Protein AF-A0A933C1H0-F1 (afdb_monomer_lite)

Structure (mmCIF, N/CA/C/O backbone):
data_AF-A0A933C1H0-F1
#
_entry.id   AF-A0A933C1H0-F1
#
loop_
_atom_site.group_PDB
_atom_site.id
_atom_site.type_symbol
_atom_site.label_atom_id
_atom_site.label_alt_id
_atom_site.label_comp_id
_atom_site.label_asym_id
_atom_site.label_entity_id
_atom_site.label_seq_id
_atom_site.pdbx_PDB_ins_code
_atom_site.Cartn_x
_atom_site.Cartn_y
_atom_site.Cartn_z
_atom_site.occupancy
_atom_site.B_iso_or_equiv
_atom_site.auth_seq_id
_atom_site.auth_comp_id
_atom_site.auth_asym_id
_atom_site.auth_atom_id
_atom_site.pdbx_PDB_model_num
ATOM 1 N N . MET A 1 1 ? -66.675 -1.182 74.325 1.00 44.44 1 MET A N 1
ATOM 2 C CA . MET A 1 1 ? -66.524 -2.596 74.716 1.00 44.44 1 MET A CA 1
ATOM 3 C C . MET A 1 1 ? -66.009 -3.330 73.486 1.00 44.44 1 MET A C 1
ATOM 5 O O . MET A 1 1 ? -66.774 -3.446 72.543 1.00 44.44 1 MET A O 1
ATOM 9 N N . GLY A 1 2 ? -64.713 -3.685 73.493 1.00 44.25 2 GLY A N 1
ATOM 10 C CA . GLY A 1 2 ? -63.966 -4.403 72.438 1.00 44.25 2 GLY A CA 1
ATOM 11 C C . GLY A 1 2 ? -63.660 -3.586 71.169 1.00 44.25 2 GLY A C 1
ATOM 12 O O . GLY A 1 2 ? -64.505 -2.830 70.722 1.00 44.25 2 GLY A O 1
ATOM 13 N N . ASP A 1 3 ? -62.501 -3.658 70.521 1.00 48.06 3 ASP A N 1
ATOM 14 C CA . ASP A 1 3 ? -61.286 -4.412 70.811 1.00 48.06 3 ASP A CA 1
ATOM 15 C C . ASP A 1 3 ? -60.122 -3.849 69.968 1.00 48.06 3 ASP A C 1
ATOM 17 O O . ASP A 1 3 ? -60.326 -3.160 68.965 1.00 48.06 3 ASP A O 1
ATOM 21 N N . ALA A 1 4 ? -58.906 -4.110 70.428 1.00 52.19 4 ALA A N 1
ATOM 22 C CA . ALA A 1 4 ? -57.643 -3.641 69.886 1.00 52.19 4 ALA A CA 1
ATOM 23 C C . ALA A 1 4 ? -57.103 -4.523 68.739 1.00 52.19 4 ALA A C 1
ATOM 25 O O . ALA A 1 4 ? -57.549 -5.644 68.527 1.00 52.19 4 ALA A O 1
ATOM 26 N N . ALA A 1 5 ? -56.028 -4.022 68.111 1.00 53.41 5 ALA A N 1
ATOM 27 C CA . ALA A 1 5 ? -55.075 -4.733 67.245 1.00 53.41 5 ALA A CA 1
ATOM 28 C C . ALA A 1 5 ? -55.605 -5.103 65.837 1.00 53.41 5 ALA A C 1
ATOM 30 O O . ALA A 1 5 ? -56.716 -5.556 65.647 1.00 53.41 5 ALA A O 1
ATOM 31 N N . THR A 1 6 ? -54.854 -4.980 64.743 1.00 58.69 6 THR A N 1
ATOM 32 C CA . THR A 1 6 ? -53.451 -5.368 64.605 1.00 58.69 6 THR A CA 1
ATOM 33 C C . THR A 1 6 ? -52.869 -4.741 63.334 1.00 58.69 6 THR A C 1
ATOM 35 O O . THR A 1 6 ? -53.441 -4.856 62.252 1.00 58.69 6 THR A O 1
ATOM 38 N N . ARG A 1 7 ? -51.691 -4.121 63.450 1.00 57.97 7 ARG A N 1
ATOM 39 C CA . ARG A 1 7 ? -50.812 -3.808 62.315 1.00 57.97 7 ARG A CA 1
ATOM 40 C C . ARG A 1 7 ? -50.400 -5.119 61.636 1.00 57.97 7 ARG A C 1
ATOM 42 O O . ARG A 1 7 ? -49.893 -6.004 62.321 1.00 57.97 7 ARG A O 1
ATOM 49 N N . ARG A 1 8 ? -50.498 -5.216 60.307 1.00 55.38 8 ARG A N 1
ATOM 50 C CA . ARG A 1 8 ? -49.634 -6.114 59.526 1.00 55.38 8 ARG A CA 1
ATOM 51 C C . ARG A 1 8 ? -48.915 -5.342 58.434 1.00 55.38 8 ARG A C 1
ATOM 53 O O . ARG A 1 8 ? -49.489 -4.845 57.475 1.00 55.38 8 ARG A O 1
ATOM 60 N N . HIS A 1 9 ? -47.630 -5.220 58.713 1.00 56.31 9 HIS A N 1
ATOM 61 C CA . HIS A 1 9 ? -46.533 -4.813 57.867 1.00 56.31 9 HIS A CA 1
ATOM 62 C C . HIS A 1 9 ? -46.102 -6.036 57.042 1.00 56.31 9 HIS A C 1
ATOM 64 O O . HIS A 1 9 ? -46.037 -7.131 57.601 1.00 56.31 9 HIS A O 1
ATOM 70 N N . GLY A 1 10 ? -45.760 -5.832 55.771 1.00 53.72 10 GLY A N 1
ATOM 71 C CA . GLY A 1 10 ? -45.052 -6.820 54.954 1.00 53.72 10 GLY A CA 1
ATOM 72 C C . GLY A 1 10 ? -45.882 -7.379 53.806 1.00 53.72 10 GLY A C 1
ATOM 73 O O . GLY A 1 10 ? -46.688 -8.272 54.013 1.00 53.72 10 GLY A O 1
ATOM 74 N N . ASP A 1 11 ? -45.677 -6.845 52.602 1.00 50.47 11 ASP A N 1
ATOM 75 C CA . ASP A 1 11 ? -44.914 -7.579 51.584 1.00 50.47 11 ASP A CA 1
ATOM 76 C C . ASP A 1 11 ? -44.657 -6.660 50.379 1.00 50.47 11 ASP A C 1
ATOM 78 O O . ASP A 1 11 ? -45.349 -6.671 49.363 1.00 50.47 11 ASP A O 1
ATOM 82 N N . THR A 1 12 ? -43.642 -5.801 50.491 1.00 54.12 12 THR A N 1
ATOM 83 C CA . THR A 1 12 ? -42.984 -5.261 49.299 1.00 54.12 12 THR A CA 1
ATOM 84 C C . THR A 1 12 ? -42.145 -6.394 48.728 1.00 54.12 12 THR A C 1
ATOM 86 O O . THR A 1 12 ? -40.966 -6.535 49.069 1.00 54.12 12 THR A O 1
ATOM 89 N N . ALA A 1 13 ? -42.781 -7.229 47.906 1.00 52.16 13 ALA A N 1
ATOM 90 C CA . ALA A 1 13 ? -42.114 -8.189 47.048 1.00 52.16 13 ALA A CA 1
ATOM 91 C C . ALA A 1 13 ? -41.167 -7.412 46.127 1.00 52.16 13 ALA A C 1
ATOM 93 O O . ALA A 1 13 ? -41.526 -6.883 45.080 1.00 52.16 13 ALA A O 1
ATOM 94 N N . SER A 1 14 ? -39.941 -7.282 46.616 1.00 55.16 14 SER A N 1
ATOM 95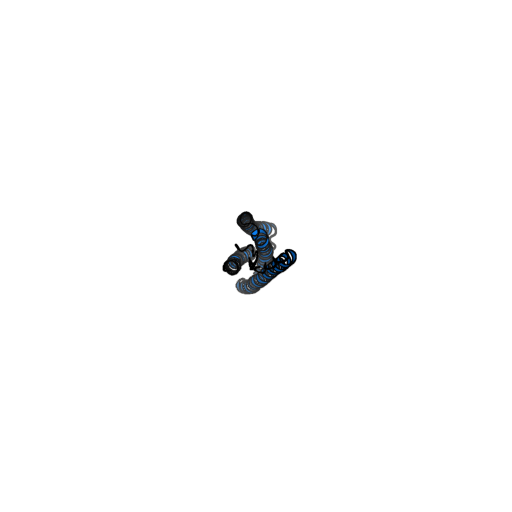 C CA . SER A 1 14 ? -38.764 -6.850 45.898 1.00 55.16 14 SER A CA 1
ATOM 96 C C . SER A 1 14 ? -38.565 -7.824 44.739 1.00 55.16 14 SER A C 1
ATOM 98 O O . SER A 1 14 ? -37.925 -8.865 44.895 1.00 55.16 14 SER A O 1
ATOM 100 N N . GLU A 1 15 ? -39.126 -7.488 43.578 1.00 50.75 15 GLU A N 1
ATOM 101 C CA . GLU A 1 15 ? -38.660 -7.972 42.282 1.00 50.75 15 GLU A CA 1
ATOM 102 C C . GLU A 1 15 ? -37.202 -7.532 42.140 1.00 50.75 15 GLU A C 1
ATOM 104 O O . GLU A 1 15 ? -36.857 -6.485 41.593 1.00 50.75 15 GLU A O 1
ATOM 109 N N . ARG A 1 16 ? -36.306 -8.336 42.714 1.00 56.62 16 ARG A N 1
ATOM 110 C CA . ARG A 1 16 ? -34.889 -8.302 42.399 1.00 56.62 16 ARG A CA 1
ATOM 111 C C . ARG A 1 16 ? -34.771 -8.809 40.973 1.00 56.62 16 ARG A C 1
ATOM 113 O O . ARG A 1 16 ? -34.539 -9.993 40.746 1.00 56.62 16 ARG A O 1
ATOM 120 N N . THR A 1 17 ? -34.918 -7.902 40.011 1.00 60.09 17 THR A N 1
ATOM 121 C CA . THR A 1 17 ? -34.314 -8.070 38.691 1.00 60.09 17 THR A CA 1
ATOM 122 C C . THR A 1 17 ? -32.889 -8.575 38.917 1.00 60.09 17 THR A C 1
ATOM 124 O O . THR A 1 17 ? -32.133 -7.896 39.625 1.00 60.09 17 THR A O 1
ATOM 127 N N . PRO A 1 18 ? -32.507 -9.758 38.402 1.00 58.28 18 PRO A N 1
ATOM 128 C CA . PRO A 1 18 ? -31.144 -10.236 38.520 1.00 58.28 18 PRO A CA 1
ATOM 129 C C . PRO A 1 18 ? -30.268 -9.174 37.873 1.00 58.28 18 PRO A C 1
ATOM 131 O O . PRO A 1 18 ? -30.338 -8.956 36.664 1.00 58.28 18 PRO A O 1
ATOM 134 N N . HIS A 1 19 ? -29.506 -8.456 38.697 1.00 57.34 19 HIS A N 1
ATOM 135 C CA . HIS A 1 19 ? -28.522 -7.489 38.248 1.00 57.34 19 HIS A CA 1
ATOM 136 C C . HIS A 1 19 ? -27.560 -8.277 37.359 1.00 57.34 19 HIS A C 1
ATOM 138 O O . HIS A 1 19 ? -26.710 -9.015 37.859 1.00 57.34 19 HIS A O 1
ATOM 144 N N . ALA A 1 20 ? -27.775 -8.216 36.042 1.00 62.69 20 ALA A N 1
ATOM 145 C CA . ALA A 1 20 ? -26.959 -8.901 35.059 1.00 62.69 20 ALA A CA 1
ATOM 146 C C . ALA A 1 20 ? -25.516 -8.492 35.337 1.00 62.69 20 ALA A C 1
ATOM 148 O O . ALA A 1 20 ? -25.166 -7.318 35.201 1.00 62.69 20 ALA A O 1
ATOM 149 N N . ALA A 1 21 ? -24.725 -9.441 35.842 1.00 64.31 21 ALA A N 1
ATOM 150 C CA . ALA A 1 21 ? -23.380 -9.190 36.322 1.00 64.31 21 ALA A CA 1
ATOM 151 C C . ALA A 1 21 ? -22.598 -8.487 35.211 1.00 64.31 21 ALA A C 1
ATOM 153 O O . ALA A 1 21 ? -22.304 -9.079 34.170 1.00 64.31 21 ALA A O 1
ATOM 154 N N . SER A 1 22 ? -22.308 -7.203 35.421 1.00 65.69 22 SER A N 1
ATOM 155 C CA . SER A 1 22 ? -21.583 -6.379 34.463 1.00 65.69 22 SER A CA 1
ATOM 156 C C . SER A 1 22 ? -20.287 -7.107 34.079 1.00 65.69 22 SER A C 1
ATOM 158 O O . SER A 1 22 ? -19.554 -7.541 34.978 1.00 65.69 22 SER A O 1
ATOM 160 N N . PRO A 1 23 ? -20.006 -7.303 32.775 1.00 61.59 23 PRO A N 1
ATOM 161 C CA . PRO A 1 23 ? -18.879 -8.108 32.327 1.00 61.59 23 PRO A CA 1
ATOM 162 C C . PRO A 1 23 ? -17.590 -7.647 33.000 1.00 61.59 23 PRO A C 1
ATOM 164 O O . PRO A 1 23 ? -17.226 -6.473 32.914 1.00 61.59 23 PRO A O 1
ATOM 167 N N . ARG A 1 24 ? -16.884 -8.571 33.665 1.00 72.44 24 ARG A N 1
ATOM 168 C CA . ARG A 1 24 ? -15.615 -8.256 34.332 1.00 72.44 24 ARG A CA 1
ATOM 169 C C . ARG A 1 24 ? -14.679 -7.557 33.327 1.00 72.44 24 ARG A C 1
ATOM 171 O O . ARG A 1 24 ? -14.416 -8.131 32.264 1.00 72.44 24 ARG A O 1
ATOM 178 N N . PRO A 1 25 ? -14.127 -6.371 33.644 1.00 72.56 25 PRO A N 1
ATOM 179 C CA . PRO A 1 25 ? -13.429 -5.508 32.681 1.00 72.56 25 PRO A CA 1
ATOM 180 C C . PRO A 1 25 ? -12.255 -6.189 31.953 1.00 72.56 25 PRO A C 1
ATOM 182 O O . PRO A 1 25 ? -11.970 -5.871 30.798 1.00 72.56 25 PRO A O 1
ATOM 185 N N . ARG A 1 26 ? -11.620 -7.200 32.567 1.00 70.94 26 ARG A N 1
ATOM 186 C CA . ARG A 1 26 ? -10.553 -7.997 31.932 1.00 70.94 26 ARG A CA 1
ATOM 187 C C . ARG A 1 26 ? -11.030 -8.861 30.755 1.00 70.94 26 ARG A C 1
ATOM 189 O O . ARG A 1 26 ? -10.305 -8.981 29.772 1.00 70.94 26 ARG A O 1
ATOM 196 N N . VAL A 1 27 ? -12.236 -9.431 30.816 1.00 73.62 27 VAL A N 1
ATOM 197 C CA . VAL A 1 27 ? -12.769 -10.312 29.753 1.00 73.62 27 VAL A CA 1
ATOM 198 C C . VAL A 1 27 ? -13.187 -9.495 28.526 1.00 73.62 27 VAL A C 1
ATOM 200 O O . VAL A 1 27 ? -13.030 -9.935 27.387 1.00 73.62 27 VAL A O 1
ATOM 203 N N . ALA A 1 28 ? -13.667 -8.268 28.743 1.00 72.25 28 ALA A N 1
ATOM 204 C CA . ALA A 1 28 ? -13.988 -7.340 27.664 1.00 72.25 28 ALA A CA 1
ATOM 205 C C . ALA A 1 28 ? -12.728 -6.878 26.904 1.00 72.25 28 ALA A C 1
ATOM 207 O O . ALA A 1 28 ? -12.745 -6.796 25.673 1.00 72.25 28 ALA A O 1
ATOM 208 N N . ALA A 1 29 ? -11.620 -6.624 27.613 1.00 72.94 29 ALA A N 1
ATOM 209 C CA . ALA A 1 29 ? -10.358 -6.192 27.010 1.00 72.94 29 ALA A CA 1
ATOM 210 C C . ALA A 1 29 ? -9.710 -7.275 26.123 1.00 72.94 29 ALA A C 1
ATOM 212 O O . ALA A 1 29 ? -9.309 -6.978 24.994 1.00 72.94 29 ALA A O 1
ATOM 213 N N . SER A 1 30 ? -9.665 -8.532 26.583 1.00 74.44 30 SER A N 1
ATOM 214 C CA . SER A 1 30 ? -9.064 -9.646 25.828 1.00 74.44 30 SER A CA 1
ATOM 215 C C . SER A 1 30 ? -9.846 -9.984 24.554 1.00 74.44 30 SER A C 1
ATOM 217 O O . SER A 1 30 ? -9.262 -10.091 23.473 1.00 74.44 30 SER A O 1
ATOM 219 N N . ARG A 1 31 ? -11.183 -10.046 24.634 1.00 76.69 31 ARG A N 1
ATOM 220 C CA . ARG A 1 31 ? -12.056 -10.242 23.461 1.00 76.69 31 ARG A CA 1
ATOM 221 C C . ARG A 1 31 ? -11.889 -9.123 22.429 1.00 76.69 31 ARG A C 1
ATOM 223 O O . ARG A 1 31 ? -11.944 -9.368 21.225 1.00 76.69 31 ARG A O 1
ATOM 230 N N . ARG A 1 32 ? -11.660 -7.884 22.879 1.00 72.38 32 ARG A N 1
ATOM 231 C CA . ARG A 1 32 ? -11.446 -6.728 21.996 1.00 72.38 32 ARG A CA 1
ATOM 232 C C . ARG A 1 32 ? -10.104 -6.791 21.270 1.00 72.38 32 ARG A C 1
ATOM 234 O O . ARG A 1 32 ? -10.085 -6.557 20.065 1.00 72.38 32 ARG A O 1
ATOM 241 N N . ALA A 1 33 ? -9.022 -7.150 21.963 1.00 79.19 33 ALA A N 1
ATOM 242 C CA . ALA A 1 33 ? -7.713 -7.354 21.343 1.00 79.19 33 ALA A CA 1
ATOM 243 C C . ALA A 1 33 ? -7.773 -8.448 20.263 1.00 79.19 33 ALA A C 1
ATOM 245 O O . ALA A 1 33 ? -7.336 -8.219 19.137 1.00 79.19 33 ALA A O 1
ATOM 246 N N . GLY A 1 34 ? -8.426 -9.580 20.552 1.00 81.06 34 GLY A N 1
ATOM 247 C CA . GLY A 1 34 ? -8.621 -10.661 19.579 1.00 81.06 34 GLY A CA 1
ATOM 248 C C . GLY A 1 34 ? -9.348 -10.219 18.302 1.00 81.06 34 GLY A C 1
ATOM 249 O O . GLY A 1 34 ? -8.975 -10.635 17.207 1.00 81.06 34 GLY A O 1
ATOM 250 N N . ARG A 1 35 ? -10.335 -9.316 18.403 1.00 83.25 35 ARG A N 1
ATOM 251 C CA . ARG A 1 35 ? -11.007 -8.741 17.221 1.00 83.25 35 ARG A CA 1
ATOM 252 C C . ARG A 1 35 ? -10.075 -7.872 16.372 1.00 83.25 35 ARG A C 1
ATOM 254 O O . ARG A 1 35 ? -10.146 -7.958 15.151 1.00 83.25 35 ARG A O 1
ATOM 261 N N . VAL A 1 36 ? -9.196 -7.080 16.992 1.00 82.81 36 VAL A N 1
ATOM 262 C CA . VAL A 1 36 ? -8.202 -6.248 16.280 1.00 82.81 36 VAL A CA 1
ATOM 263 C C . VAL A 1 36 ? -7.166 -7.118 15.567 1.00 82.81 36 VAL A C 1
ATOM 265 O O . VAL A 1 36 ? -6.871 -6.877 14.402 1.00 82.81 36 VAL A O 1
ATOM 268 N N . PHE A 1 37 ? -6.665 -8.174 16.210 1.00 85.06 37 PHE A N 1
ATOM 269 C CA . PHE A 1 37 ? -5.725 -9.093 15.560 1.00 85.06 37 PHE A CA 1
ATOM 270 C C . PHE A 1 37 ? -6.362 -9.845 14.390 1.00 85.06 37 PHE A C 1
ATOM 272 O O . PHE A 1 37 ? -5.771 -9.924 13.317 1.00 85.06 37 PHE A O 1
ATOM 279 N N . ARG A 1 38 ? -7.602 -10.326 14.547 1.00 87.19 38 ARG A N 1
ATOM 280 C CA . ARG A 1 38 ? -8.350 -10.951 13.443 1.00 87.19 38 ARG A CA 1
ATOM 281 C C . ARG A 1 38 ? -8.611 -9.972 12.300 1.00 87.19 38 ARG A C 1
ATOM 283 O O . ARG A 1 38 ? -8.512 -10.355 11.140 1.00 87.19 38 ARG A O 1
ATOM 290 N N . ALA A 1 39 ? -8.919 -8.716 12.623 1.00 85.69 39 ALA A N 1
ATOM 291 C CA . ALA A 1 39 ? -9.100 -7.646 11.650 1.00 85.69 39 ALA A CA 1
ATOM 292 C C . ALA A 1 39 ? -7.847 -7.412 10.809 1.00 85.69 39 ALA A C 1
ATOM 294 O O . ALA A 1 39 ? -7.930 -7.364 9.585 1.00 85.69 39 ALA A O 1
ATOM 295 N N . LEU A 1 40 ? -6.710 -7.261 11.487 1.00 87.50 40 LEU A N 1
ATOM 296 C CA . LEU A 1 40 ? -5.422 -7.030 10.857 1.00 87.50 40 LEU A CA 1
ATOM 297 C C . LEU A 1 40 ? -5.002 -8.238 10.018 1.00 87.50 40 LEU A C 1
ATOM 299 O O . LEU A 1 40 ? -4.586 -8.056 8.883 1.00 87.50 40 LEU A O 1
ATOM 303 N N . GLY A 1 41 ? -5.183 -9.459 10.531 1.00 89.69 41 GLY A N 1
ATOM 304 C CA . GLY A 1 41 ? -4.871 -10.690 9.803 1.00 89.69 41 GLY A CA 1
ATOM 305 C C . GLY A 1 41 ? -5.711 -10.868 8.536 1.00 89.69 41 GLY A C 1
ATOM 306 O O . GLY A 1 41 ? -5.163 -11.142 7.473 1.00 89.69 41 GLY A O 1
ATOM 307 N N . ALA A 1 42 ? -7.028 -10.647 8.613 1.00 90.00 42 ALA A N 1
ATOM 308 C CA . ALA A 1 42 ? -7.905 -10.722 7.442 1.00 90.00 42 ALA A CA 1
ATOM 309 C C . ALA A 1 42 ? -7.556 -9.654 6.395 1.00 90.00 42 ALA A C 1
ATOM 311 O O . ALA A 1 42 ? -7.544 -9.936 5.194 1.00 90.00 42 ALA A O 1
ATOM 312 N N . TYR A 1 43 ? -7.241 -8.438 6.851 1.00 89.88 43 TYR A N 1
ATOM 313 C CA . TYR A 1 43 ? -6.791 -7.366 5.973 1.00 89.88 43 TYR A CA 1
ATOM 314 C C . TYR A 1 43 ? -5.462 -7.713 5.299 1.00 89.88 43 TYR A C 1
ATOM 316 O O . TYR A 1 43 ? -5.374 -7.651 4.079 1.00 89.88 43 TYR A O 1
ATOM 324 N N . ALA A 1 44 ? -4.463 -8.143 6.074 1.00 92.69 44 ALA A N 1
ATOM 325 C CA . ALA A 1 44 ? -3.147 -8.522 5.577 1.00 92.69 44 ALA A CA 1
ATOM 326 C C . ALA A 1 44 ? -3.230 -9.650 4.544 1.00 92.69 44 ALA A C 1
ATOM 328 O O . ALA A 1 44 ? -2.637 -9.541 3.479 1.00 92.69 44 ALA A O 1
ATOM 329 N N . ALA A 1 45 ? -4.032 -10.686 4.801 1.00 94.19 45 ALA A N 1
ATOM 330 C CA . ALA A 1 45 ? -4.240 -11.769 3.843 1.00 94.19 45 ALA A CA 1
ATOM 331 C C . ALA A 1 45 ? -4.868 -11.267 2.532 1.00 94.19 45 ALA A C 1
ATOM 333 O O . ALA A 1 45 ? -4.412 -11.621 1.448 1.00 94.19 45 ALA A O 1
ATOM 334 N N . THR A 1 46 ? -5.883 -10.403 2.623 1.00 93.75 46 THR A N 1
ATOM 335 C CA . THR A 1 46 ? -6.579 -9.879 1.437 1.00 93.75 46 THR A CA 1
ATOM 336 C C . THR A 1 46 ? -5.689 -8.926 0.642 1.00 93.75 46 THR A C 1
ATOM 338 O O . THR A 1 46 ? -5.577 -9.048 -0.574 1.00 93.75 46 THR A O 1
ATOM 341 N N . ALA A 1 47 ? -5.007 -8.006 1.324 1.00 91.31 47 ALA A N 1
ATOM 342 C CA . ALA A 1 47 ? -4.032 -7.108 0.721 1.00 91.31 47 ALA A CA 1
ATOM 343 C C . ALA A 1 47 ? -2.867 -7.891 0.095 1.00 91.31 47 ALA A C 1
ATOM 345 O O . ALA A 1 47 ? -2.453 -7.585 -1.019 1.00 91.31 47 ALA A O 1
ATOM 346 N N . GLY A 1 48 ? -2.392 -8.943 0.767 1.00 94.38 48 GLY A N 1
ATOM 347 C CA . GLY A 1 48 ? -1.363 -9.841 0.257 1.00 94.38 48 GLY A CA 1
ATOM 348 C C . GLY A 1 48 ? -1.809 -10.552 -1.018 1.00 94.38 48 GLY A C 1
ATOM 349 O O . GLY A 1 48 ? -1.062 -10.572 -1.989 1.00 94.38 48 GLY A O 1
ATOM 350 N N . ALA A 1 49 ? -3.046 -11.052 -1.068 1.00 95.81 49 ALA A N 1
ATOM 351 C CA . ALA A 1 49 ? -3.602 -11.651 -2.279 1.00 95.81 49 ALA A CA 1
ATOM 352 C C . ALA A 1 49 ? -3.664 -10.648 -3.444 1.00 95.81 49 ALA A C 1
ATOM 354 O O . ALA A 1 49 ? -3.238 -10.973 -4.548 1.00 95.81 49 ALA A O 1
ATOM 355 N N . VAL A 1 50 ? -4.120 -9.413 -3.199 1.00 94.25 50 VAL A N 1
ATOM 356 C CA . VAL A 1 50 ? -4.134 -8.345 -4.218 1.00 94.25 50 VAL A CA 1
ATOM 357 C C . VAL A 1 50 ? -2.724 -8.052 -4.734 1.00 94.25 50 VAL A C 1
ATOM 359 O O . VAL A 1 50 ? -2.525 -7.938 -5.941 1.00 94.25 50 VAL A O 1
ATOM 362 N N . VAL A 1 51 ? -1.742 -7.963 -3.837 1.00 95.88 51 VAL A N 1
ATOM 363 C CA . VAL A 1 51 ? -0.341 -7.700 -4.186 1.00 95.88 51 VAL A CA 1
ATOM 364 C C . VAL A 1 51 ? 0.264 -8.849 -4.987 1.00 95.88 51 VAL A C 1
ATOM 366 O O . VAL A 1 51 ? 0.918 -8.599 -5.994 1.00 95.88 51 VAL A O 1
ATOM 369 N N . LEU A 1 52 ? 0.024 -10.098 -4.586 1.00 96.94 52 LEU A N 1
ATOM 370 C CA . LEU A 1 52 ? 0.548 -11.271 -5.284 1.00 96.94 52 LEU A CA 1
ATOM 371 C C . LEU A 1 52 ? -0.057 -11.409 -6.684 1.00 96.94 52 LEU A C 1
ATOM 373 O O . LEU A 1 52 ? 0.677 -11.549 -7.659 1.00 96.94 52 LEU A O 1
ATOM 377 N N . LEU A 1 53 ? -1.386 -11.327 -6.787 1.00 96.81 53 LEU A N 1
ATOM 378 C CA . LEU A 1 53 ? -2.096 -11.476 -8.056 1.00 96.81 53 LEU A CA 1
ATOM 379 C C . LEU A 1 53 ? -1.804 -10.308 -9.000 1.00 96.81 53 LEU A C 1
ATOM 381 O O . LEU A 1 53 ? -1.485 -10.521 -10.167 1.00 96.81 53 LEU A O 1
ATOM 385 N N . GLY A 1 54 ? -1.863 -9.075 -8.493 1.00 94.06 54 GLY A N 1
ATOM 386 C CA . GLY A 1 54 ? -1.538 -7.894 -9.284 1.00 94.06 54 GLY A CA 1
ATOM 387 C C . GLY A 1 54 ? -0.063 -7.851 -9.677 1.00 94.06 54 GLY A C 1
ATOM 388 O O . GLY A 1 54 ? 0.255 -7.445 -10.789 1.00 94.06 54 GLY A O 1
ATOM 389 N N . GLY A 1 55 ? 0.841 -8.286 -8.793 1.00 94.38 55 GLY A N 1
ATOM 390 C CA . GLY A 1 55 ? 2.282 -8.305 -9.045 1.00 94.38 55 GLY A CA 1
ATOM 391 C C . GLY A 1 55 ? 2.646 -9.298 -10.140 1.00 94.38 55 GLY A C 1
ATOM 392 O O . GLY A 1 55 ? 3.383 -8.946 -11.058 1.00 94.38 55 GLY A O 1
ATOM 393 N N . ALA A 1 56 ? 2.065 -10.500 -10.092 1.00 94.44 56 ALA A N 1
ATOM 394 C CA . ALA A 1 56 ? 2.199 -11.495 -11.149 1.00 94.44 56 ALA A CA 1
ATOM 395 C C . ALA A 1 56 ? 1.642 -10.975 -12.484 1.00 94.44 56 ALA A C 1
ATOM 397 O O . ALA A 1 56 ? 2.356 -10.973 -13.481 1.00 94.44 56 ALA A O 1
ATOM 398 N N . LEU A 1 57 ? 0.411 -10.448 -12.489 1.00 95.38 57 LEU A N 1
ATOM 399 C CA . LEU A 1 57 ? -0.226 -9.916 -13.698 1.00 95.38 57 LEU A CA 1
ATOM 400 C C . LEU A 1 57 ? 0.586 -8.782 -14.341 1.00 95.38 57 LEU A C 1
ATOM 402 O O . LEU A 1 57 ? 0.812 -8.789 -15.548 1.00 95.38 57 LEU A O 1
ATOM 406 N N . LEU A 1 58 ? 1.036 -7.807 -13.546 1.00 92.88 58 LEU A N 1
ATOM 407 C CA . LEU A 1 58 ? 1.852 -6.698 -14.045 1.00 92.88 58 LEU A CA 1
ATOM 408 C C . LEU A 1 58 ? 3.250 -7.157 -14.472 1.00 92.88 58 LEU A C 1
ATOM 410 O O . LEU A 1 58 ? 3.801 -6.598 -15.415 1.00 92.88 58 LEU A O 1
ATOM 414 N N . GLY A 1 59 ? 3.822 -8.157 -13.800 1.00 91.44 59 GLY A N 1
ATOM 415 C CA . GLY A 1 59 ? 5.094 -8.759 -14.193 1.00 91.44 59 GLY A CA 1
ATOM 416 C C . GLY A 1 59 ? 5.029 -9.388 -15.585 1.00 91.44 59 GLY A C 1
ATOM 417 O O . GLY A 1 59 ? 5.903 -9.122 -16.406 1.00 91.44 59 GLY A O 1
ATOM 418 N N . GLU A 1 60 ? 3.966 -10.143 -15.867 1.00 92.81 60 GLU A N 1
ATOM 419 C CA . GLU A 1 60 ? 3.710 -10.724 -17.192 1.00 92.81 60 GLU A CA 1
ATOM 420 C C . GLU A 1 60 ? 3.441 -9.638 -18.245 1.00 92.81 60 GLU A C 1
ATOM 422 O O . GLU A 1 60 ? 4.015 -9.659 -19.332 1.00 92.81 60 GLU A O 1
ATOM 427 N N . LEU A 1 61 ? 2.620 -8.634 -17.915 1.00 93.12 61 LEU A N 1
ATOM 428 C CA . LEU A 1 61 ? 2.200 -7.603 -18.870 1.00 93.12 61 LEU A CA 1
ATOM 429 C C . LEU A 1 61 ? 3.321 -6.620 -19.249 1.00 93.12 61 LEU A C 1
ATOM 431 O O . LEU A 1 61 ? 3.373 -6.150 -20.384 1.00 93.12 61 LEU A O 1
ATOM 435 N N . LEU A 1 62 ? 4.205 -6.280 -18.305 1.00 90.81 62 LEU A N 1
ATOM 436 C CA . LEU A 1 62 ? 5.291 -5.307 -18.501 1.00 90.81 62 LEU A CA 1
ATOM 437 C C . LEU A 1 62 ? 6.621 -5.957 -18.917 1.00 90.81 62 LEU A C 1
ATOM 439 O O . LEU A 1 62 ? 7.610 -5.251 -19.143 1.00 90.81 62 LEU A O 1
ATOM 443 N N . GLY A 1 63 ? 6.652 -7.286 -18.992 1.00 90.94 63 GLY A N 1
ATOM 444 C CA . GLY A 1 63 ? 7.789 -8.081 -19.431 1.00 90.94 63 GLY A CA 1
ATOM 445 C C . GLY A 1 63 ? 8.918 -8.255 -18.398 1.00 90.94 63 GLY A C 1
ATOM 446 O O . GLY A 1 63 ? 8.969 -7.576 -17.364 1.00 90.94 63 GLY A O 1
ATOM 447 N N . PRO A 1 64 ? 9.892 -9.142 -18.692 1.00 88.00 64 PRO A N 1
ATOM 448 C CA . PRO A 1 64 ? 10.878 -9.630 -17.718 1.00 88.00 64 PRO A CA 1
ATOM 449 C C . PRO A 1 64 ? 11.762 -8.542 -17.092 1.00 88.00 64 PRO A C 1
ATOM 451 O O . PRO A 1 64 ? 12.118 -8.628 -15.917 1.00 88.00 64 PRO A O 1
ATOM 454 N N . GLY A 1 65 ? 12.088 -7.487 -17.847 1.00 88.88 65 GLY A N 1
ATOM 455 C CA . GLY A 1 65 ? 12.904 -6.366 -17.362 1.00 88.88 65 GLY A CA 1
ATOM 456 C C . GLY A 1 65 ? 12.220 -5.509 -16.288 1.00 88.88 65 GLY A C 1
ATOM 457 O O . GLY A 1 65 ? 12.894 -4.795 -15.546 1.00 88.88 65 GLY A O 1
ATOM 458 N N . SER A 1 66 ? 10.894 -5.604 -16.168 1.00 90.31 66 SER A N 1
ATOM 459 C CA . SER A 1 66 ? 10.079 -4.793 -15.257 1.00 90.31 66 SER A CA 1
ATOM 460 C C . SER A 1 66 ? 9.726 -5.522 -13.959 1.00 90.31 66 SER A C 1
ATOM 462 O O . SER A 1 66 ? 9.408 -4.874 -12.961 1.00 90.31 66 SER A O 1
ATOM 464 N N . VAL A 1 67 ? 9.823 -6.857 -13.935 1.00 92.19 67 VAL A N 1
ATOM 465 C CA . VAL A 1 67 ? 9.356 -7.721 -12.834 1.00 92.19 67 VAL A CA 1
ATOM 466 C C . VAL A 1 67 ? 9.934 -7.294 -11.486 1.00 92.19 67 VAL A C 1
ATOM 468 O O . VAL A 1 67 ? 9.202 -7.111 -10.514 1.00 92.19 67 VAL A O 1
ATOM 471 N N . ARG A 1 68 ? 11.249 -7.060 -11.422 1.00 92.19 68 ARG A N 1
ATOM 472 C CA . ARG A 1 68 ? 11.912 -6.644 -10.178 1.00 92.19 68 ARG A CA 1
ATOM 473 C C . ARG A 1 68 ? 11.376 -5.303 -9.668 1.00 92.19 68 ARG A C 1
ATOM 475 O O . ARG A 1 68 ? 11.135 -5.168 -8.473 1.00 92.19 68 ARG A O 1
ATOM 482 N N . ALA A 1 69 ? 11.177 -4.330 -10.555 1.00 90.75 69 ALA A N 1
ATOM 483 C CA . ALA A 1 69 ? 10.636 -3.023 -10.192 1.00 90.75 69 ALA A CA 1
ATOM 484 C C . ALA A 1 69 ? 9.181 -3.126 -9.706 1.00 90.75 69 ALA A C 1
ATOM 486 O O . ALA A 1 69 ? 8.837 -2.522 -8.692 1.00 90.75 69 ALA A O 1
ATOM 487 N N . VAL A 1 70 ? 8.361 -3.950 -10.366 1.00 93.19 70 VAL A N 1
ATOM 488 C CA . VAL A 1 70 ? 6.973 -4.209 -9.958 1.00 93.19 70 VAL A CA 1
ATOM 489 C C . VAL A 1 70 ? 6.914 -4.774 -8.542 1.00 93.19 70 VAL A C 1
ATOM 491 O O . VAL A 1 70 ? 6.190 -4.239 -7.707 1.00 93.19 70 VAL A O 1
ATOM 494 N N . TRP A 1 71 ? 7.706 -5.805 -8.236 1.00 94.25 71 TRP A N 1
ATOM 495 C CA . TRP A 1 71 ? 7.701 -6.429 -6.909 1.00 94.25 71 TRP A CA 1
ATOM 496 C C . TRP A 1 71 ? 8.224 -5.513 -5.802 1.00 94.25 71 TRP A C 1
ATOM 498 O O . TRP A 1 71 ? 7.690 -5.544 -4.694 1.00 94.25 71 TRP A O 1
ATOM 508 N N . TRP A 1 72 ? 9.213 -4.660 -6.089 1.00 92.56 72 TRP A N 1
ATOM 509 C CA . TRP A 1 72 ? 9.644 -3.627 -5.142 1.00 92.56 72 TRP A CA 1
ATOM 510 C C . TRP A 1 72 ? 8.523 -2.626 -4.848 1.00 92.56 72 TRP A C 1
ATOM 512 O O . TRP A 1 72 ? 8.242 -2.360 -3.679 1.00 92.56 72 TRP A O 1
ATOM 522 N N . GLY A 1 73 ? 7.843 -2.124 -5.884 1.00 90.69 73 GLY A N 1
ATOM 523 C CA . GLY A 1 73 ? 6.691 -1.233 -5.723 1.00 90.69 73 GLY A CA 1
ATOM 524 C C . GLY A 1 73 ? 5.563 -1.884 -4.916 1.00 90.69 73 GLY A C 1
ATOM 525 O O . GLY A 1 73 ? 5.069 -1.295 -3.954 1.00 90.69 73 GLY A O 1
ATOM 526 N N . ALA A 1 74 ? 5.218 -3.130 -5.247 1.00 92.69 74 ALA A N 1
ATOM 527 C CA . ALA A 1 74 ? 4.215 -3.930 -4.543 1.00 92.69 74 ALA A CA 1
ATOM 528 C C . ALA A 1 74 ? 4.559 -4.137 -3.060 1.00 92.69 74 ALA A C 1
ATOM 530 O O . ALA A 1 74 ? 3.720 -3.905 -2.188 1.00 92.69 74 ALA A O 1
ATOM 531 N N . GLY A 1 75 ? 5.794 -4.549 -2.762 1.00 92.62 75 GLY A N 1
ATOM 532 C CA . GLY A 1 75 ? 6.239 -4.828 -1.396 1.00 92.62 75 GLY A CA 1
ATOM 533 C C . GLY A 1 75 ? 6.227 -3.583 -0.509 1.00 92.62 75 GLY A C 1
ATOM 534 O O . GLY A 1 75 ? 5.745 -3.627 0.623 1.00 92.62 75 GLY A O 1
ATOM 535 N N . VAL A 1 76 ? 6.693 -2.450 -1.038 1.00 91.56 76 VAL A N 1
ATOM 536 C CA . VAL A 1 76 ? 6.676 -1.167 -0.324 1.00 91.56 76 VAL A CA 1
ATOM 537 C C . VAL A 1 76 ? 5.242 -0.696 -0.086 1.00 91.56 76 VAL A C 1
ATOM 539 O O . VAL A 1 76 ? 4.903 -0.330 1.043 1.00 91.56 76 VAL A O 1
ATOM 542 N N . ALA A 1 77 ? 4.384 -0.752 -1.112 1.00 91.81 77 ALA A N 1
ATOM 543 C CA . ALA A 1 77 ? 2.970 -0.408 -0.981 1.00 91.81 77 ALA A CA 1
ATOM 544 C C . ALA A 1 77 ? 2.295 -1.251 0.108 1.00 91.81 77 ALA A C 1
ATOM 546 O O . ALA A 1 77 ? 1.615 -0.708 0.978 1.00 91.81 77 ALA A O 1
ATOM 547 N N . TYR A 1 78 ? 2.541 -2.562 0.107 1.00 93.12 78 TYR A N 1
ATOM 548 C CA . TYR A 1 78 ? 2.010 -3.484 1.104 1.00 93.12 78 TYR A CA 1
ATOM 549 C C . TYR A 1 78 ? 2.446 -3.117 2.528 1.00 93.12 78 TYR A C 1
ATOM 551 O O . TYR A 1 78 ? 1.609 -3.028 3.427 1.00 93.12 78 TYR A O 1
ATOM 559 N N . ALA A 1 79 ? 3.737 -2.841 2.738 1.00 92.69 79 ALA A N 1
ATOM 560 C CA . ALA A 1 79 ? 4.270 -2.482 4.050 1.00 92.69 79 ALA A CA 1
ATOM 561 C C . ALA A 1 79 ? 3.652 -1.183 4.595 1.00 92.69 79 ALA A C 1
ATOM 563 O O . ALA A 1 79 ? 3.154 -1.160 5.723 1.00 92.69 79 ALA A O 1
ATOM 564 N N . ILE A 1 80 ? 3.621 -0.122 3.778 1.00 90.31 80 ILE A N 1
ATOM 565 C CA . ILE A 1 80 ? 2.992 1.161 4.136 1.00 90.31 80 ILE A CA 1
ATOM 566 C C . ILE A 1 80 ? 1.534 0.940 4.516 1.00 90.31 80 ILE A C 1
ATOM 568 O O . ILE A 1 80 ? 1.041 1.498 5.496 1.00 90.31 80 ILE A O 1
ATOM 572 N N . GLN A 1 81 ? 0.851 0.099 3.751 1.00 90.50 81 GLN A N 1
ATOM 573 C CA . GLN A 1 81 ? -0.558 -0.136 3.935 1.00 90.50 81 GLN A CA 1
ATOM 574 C C . GLN A 1 81 ? -0.876 -0.892 5.229 1.00 90.50 81 GLN A C 1
ATOM 576 O O . GLN A 1 81 ? -1.826 -0.530 5.925 1.00 90.50 81 GLN A O 1
ATOM 581 N N . LEU A 1 82 ? -0.077 -1.896 5.601 1.00 90.94 82 LEU A N 1
ATOM 582 C CA . LEU A 1 82 ? -0.230 -2.577 6.889 1.00 90.94 82 LEU A CA 1
ATOM 583 C C . LEU A 1 82 ? -0.033 -1.615 8.064 1.00 90.94 82 LEU A C 1
ATOM 585 O O . LEU A 1 82 ? -0.806 -1.652 9.025 1.00 90.94 82 LEU A O 1
ATOM 589 N N . VAL A 1 83 ? 0.967 -0.735 7.971 1.00 89.50 83 VAL A N 1
ATOM 59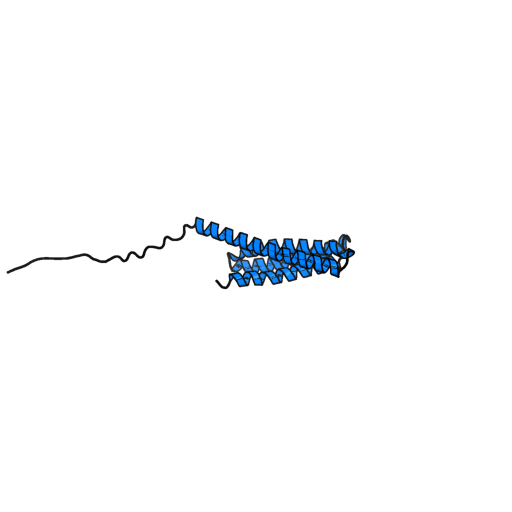0 C CA . VAL A 1 83 ? 1.236 0.286 8.992 1.00 89.50 83 VAL A CA 1
ATOM 591 C C . VAL A 1 83 ? 0.072 1.272 9.087 1.00 89.50 83 VAL A C 1
ATOM 593 O O . VAL A 1 83 ? -0.430 1.516 10.185 1.00 89.50 83 VAL A O 1
ATOM 596 N N . ALA A 1 84 ? -0.406 1.792 7.954 1.00 87.00 84 ALA A N 1
ATOM 597 C CA . ALA A 1 84 ? -1.516 2.738 7.907 1.00 87.00 84 ALA A CA 1
ATOM 598 C C . ALA A 1 84 ? -2.812 2.123 8.459 1.00 87.00 84 ALA A C 1
ATOM 600 O O . ALA A 1 84 ? -3.439 2.696 9.350 1.00 87.00 84 ALA A O 1
ATOM 601 N N . PHE A 1 85 ? -3.185 0.924 8.003 1.00 86.62 85 PHE A N 1
ATOM 602 C CA . PHE A 1 85 ? -4.390 0.243 8.476 1.00 86.62 85 PHE A CA 1
ATOM 603 C C . PHE A 1 85 ? -4.307 -0.099 9.969 1.00 86.62 85 PHE A C 1
ATOM 605 O O . PHE A 1 85 ? -5.267 0.111 10.714 1.00 86.62 85 PHE A O 1
ATOM 612 N N . GLY A 1 86 ? -3.145 -0.571 10.431 1.00 86.00 86 GLY A N 1
ATOM 613 C CA . GLY A 1 86 ? -2.882 -0.791 11.850 1.00 86.00 86 GLY A CA 1
ATOM 614 C C . GLY A 1 86 ? -3.083 0.489 12.662 1.00 86.00 86 GLY A C 1
ATOM 615 O O . GLY A 1 86 ? -3.849 0.487 13.628 1.00 86.00 86 GLY A O 1
ATOM 616 N N . ALA A 1 87 ? -2.474 1.598 12.236 1.00 85.00 87 ALA A N 1
ATOM 617 C CA . ALA A 1 87 ? -2.623 2.898 12.886 1.00 85.00 87 ALA A CA 1
ATOM 618 C C . ALA A 1 87 ? -4.091 3.349 12.946 1.00 85.00 87 ALA A C 1
ATOM 620 O O . ALA A 1 87 ? -4.551 3.788 14.002 1.00 85.00 87 ALA A O 1
ATOM 621 N N . LEU A 1 88 ? -4.858 3.166 11.865 1.00 83.69 88 LEU A N 1
ATOM 622 C CA . LEU A 1 88 ? -6.292 3.455 11.852 1.00 83.69 88 LEU A CA 1
ATOM 623 C C . LEU A 1 88 ? -7.073 2.610 12.873 1.00 83.69 88 LEU A C 1
ATOM 625 O O . LEU A 1 88 ? -7.932 3.150 13.570 1.00 83.69 88 LEU A O 1
ATOM 629 N N . LEU A 1 89 ? -6.770 1.315 13.026 1.00 81.88 89 LEU A N 1
ATOM 630 C CA . LEU A 1 89 ? -7.417 0.466 14.040 1.00 81.88 89 LEU A CA 1
ATOM 631 C C . LEU A 1 89 ? -7.130 0.940 15.473 1.00 81.88 89 LEU A C 1
ATOM 633 O O . LEU A 1 89 ? -7.999 0.840 16.345 1.00 81.88 89 LEU A O 1
ATOM 637 N N . PHE A 1 90 ? -5.932 1.466 15.730 1.00 78.62 90 PHE A N 1
ATOM 638 C CA . PHE A 1 90 ? -5.590 2.053 17.026 1.00 78.62 90 PHE A CA 1
ATOM 639 C C . PHE A 1 90 ? -6.265 3.416 17.242 1.00 78.62 90 PHE A C 1
ATOM 641 O O . PHE A 1 90 ? -6.758 3.683 18.341 1.00 78.62 90 PHE A O 1
ATOM 648 N N . ALA A 1 91 ? -6.343 4.247 16.201 1.00 78.75 91 ALA A N 1
ATOM 649 C CA . ALA A 1 91 ? -6.881 5.606 16.252 1.00 78.75 91 ALA A CA 1
ATOM 650 C C . ALA A 1 91 ? -8.412 5.678 16.239 1.00 78.75 91 ALA A C 1
ATOM 652 O O . ALA A 1 91 ? -8.983 6.604 16.813 1.00 78.75 91 ALA A O 1
ATOM 653 N N . ALA A 1 92 ? -9.093 4.672 15.685 1.00 67.69 92 ALA A N 1
ATOM 654 C CA . ALA A 1 92 ? -10.553 4.546 15.723 1.00 67.69 92 ALA A CA 1
ATOM 655 C C . ALA A 1 92 ? -11.127 4.485 17.158 1.00 67.69 92 ALA A C 1
ATOM 657 O O . ALA A 1 92 ? -12.337 4.558 17.351 1.00 67.69 92 ALA A O 1
ATOM 658 N N . ARG A 1 93 ? -10.272 4.389 18.189 1.00 66.88 93 ARG A N 1
ATOM 659 C CA . ARG A 1 93 ? -10.649 4.514 19.606 1.00 66.88 93 ARG A CA 1
ATOM 660 C C . ARG A 1 93 ? -11.101 5.922 20.008 1.00 66.88 93 ARG A C 1
ATOM 662 O O . ARG A 1 93 ? -11.753 6.050 21.041 1.00 66.88 93 ARG A O 1
ATOM 669 N N . ARG A 1 94 ? -10.747 6.965 19.248 1.00 66.69 94 ARG A N 1
ATOM 670 C CA . ARG A 1 94 ? -11.162 8.357 19.487 1.00 66.69 94 ARG A CA 1
ATOM 671 C C . ARG A 1 94 ? -11.565 8.988 18.155 1.00 66.69 94 ARG A C 1
ATOM 673 O O . ARG A 1 94 ? -10.741 9.091 17.253 1.00 66.69 94 ARG A O 1
ATOM 680 N N . GLN A 1 95 ? -12.819 9.428 18.022 1.00 64.25 95 GLN A N 1
ATOM 681 C CA . GLN A 1 95 ? -13.325 9.959 16.745 1.00 64.25 95 GLN A CA 1
ATOM 682 C C . GLN A 1 95 ? -12.490 11.131 16.203 1.00 64.25 95 GLN A C 1
ATOM 684 O O . GLN A 1 95 ? -12.249 11.208 15.004 1.00 64.25 95 GLN A O 1
ATOM 689 N N . GLN A 1 96 ? -11.955 11.980 17.085 1.00 70.94 96 GLN A N 1
ATOM 690 C CA . GLN A 1 96 ? -11.103 13.110 16.697 1.00 70.94 96 GLN A CA 1
ATOM 691 C C . GLN A 1 96 ? -9.753 12.684 16.087 1.00 70.94 96 GLN A C 1
ATOM 693 O O . GLN A 1 96 ? -9.222 13.386 15.232 1.00 70.94 96 GLN A O 1
ATOM 698 N N . SER A 1 97 ? -9.194 11.528 16.470 1.00 76.06 97 SER A N 1
ATOM 699 C CA . SER A 1 97 ? -7.913 11.052 15.919 1.00 76.06 97 SER A CA 1
ATOM 700 C C . SER A 1 97 ? -8.051 10.290 14.606 1.00 76.06 97 SER A C 1
ATOM 702 O O . SER A 1 97 ? -7.046 10.071 13.936 1.00 76.06 97 SER A O 1
ATOM 704 N N . PHE A 1 98 ? -9.265 9.890 14.218 1.00 77.88 98 PHE A N 1
ATOM 705 C CA . PHE A 1 98 ? -9.482 9.156 12.972 1.00 77.88 98 PHE A CA 1
ATOM 706 C C . PHE A 1 98 ? -9.079 9.987 11.748 1.00 77.88 98 PHE A C 1
ATOM 708 O O . PHE A 1 98 ? -8.274 9.528 10.942 1.00 77.88 98 PHE A O 1
ATOM 715 N N . LEU A 1 99 ? -9.575 11.228 11.648 1.00 80.88 99 LEU A N 1
ATOM 716 C CA . LEU A 1 99 ? -9.243 12.138 10.546 1.00 80.88 99 LEU A CA 1
ATOM 717 C C . LEU A 1 99 ? -7.744 12.445 10.493 1.00 80.88 99 LEU A C 1
ATOM 719 O O . LEU A 1 99 ? -7.147 12.381 9.424 1.00 80.88 99 LEU A O 1
ATOM 723 N N . LEU A 1 100 ? -7.119 12.709 11.644 1.00 84.56 100 LEU A N 1
ATOM 724 C CA . LEU A 1 100 ? -5.681 12.980 11.725 1.00 84.56 100 LEU A CA 1
ATOM 725 C C . LEU A 1 100 ? -4.843 11.798 11.233 1.00 84.56 100 LEU A C 1
ATOM 727 O O . LEU A 1 100 ? -3.916 11.988 10.451 1.00 84.56 100 LEU A O 1
ATOM 731 N N . VAL A 1 101 ? -5.178 10.576 11.652 1.00 84.50 101 VAL A N 1
ATOM 732 C CA . VAL A 1 101 ? -4.451 9.373 11.225 1.00 84.50 101 VAL A CA 1
ATOM 733 C C . VAL A 1 101 ? -4.719 9.035 9.764 1.00 84.50 101 VAL A C 1
ATOM 735 O O . VAL A 1 101 ? -3.806 8.596 9.069 1.00 84.50 101 VAL A O 1
ATOM 738 N N . TRP A 1 102 ? -5.925 9.298 9.267 1.00 84.00 102 TRP A N 1
ATOM 739 C CA . TRP A 1 102 ? -6.226 9.160 7.847 1.00 84.00 102 TRP A CA 1
ATOM 740 C C . TRP A 1 102 ? -5.401 10.137 6.995 1.00 84.00 102 TRP A C 1
ATOM 742 O O . TRP A 1 102 ? -4.736 9.707 6.053 1.00 84.00 102 TRP A O 1
ATOM 752 N N . ILE A 1 103 ? -5.356 11.422 7.370 1.00 86.81 103 ILE A N 1
ATOM 753 C CA . ILE A 1 103 ? -4.523 12.433 6.696 1.00 86.81 103 ILE A CA 1
ATOM 754 C C . ILE A 1 103 ? -3.046 12.037 6.766 1.00 86.81 103 ILE A C 1
ATOM 756 O O . ILE A 1 103 ? -2.361 12.055 5.745 1.00 86.81 103 ILE A O 1
ATOM 760 N N . ALA A 1 104 ? -2.557 11.627 7.939 1.00 86.38 104 ALA A N 1
ATOM 761 C CA . ALA A 1 104 ? -1.176 11.185 8.111 1.00 86.38 104 ALA A CA 1
ATOM 762 C C . ALA A 1 104 ? -0.841 9.980 7.217 1.00 86.38 104 ALA A C 1
ATOM 764 O O . ALA A 1 104 ? 0.213 9.956 6.585 1.00 86.38 104 ALA A O 1
ATOM 765 N N . GLY A 1 105 ? -1.753 9.010 7.104 1.00 84.94 105 GLY A N 1
ATOM 766 C CA . GLY A 1 105 ? -1.610 7.880 6.191 1.00 84.94 105 GLY A CA 1
ATOM 767 C C . GLY A 1 105 ? -1.551 8.322 4.729 1.00 84.94 105 GLY A C 1
ATOM 768 O O . GLY A 1 105 ? -0.714 7.843 3.970 1.00 84.94 105 GLY A O 1
ATOM 769 N N . THR A 1 106 ? -2.396 9.268 4.32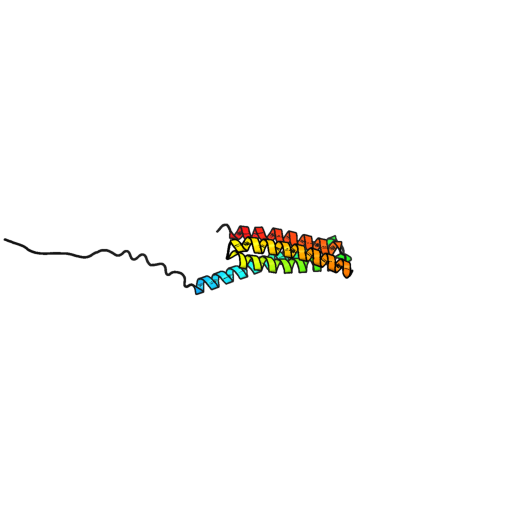4 1.00 86.56 106 THR A N 1
ATOM 770 C CA . THR A 1 106 ? -2.369 9.846 2.972 1.00 86.56 106 THR A CA 1
ATOM 771 C C . THR A 1 106 ? -1.043 10.551 2.687 1.00 86.56 106 THR A C 1
ATOM 773 O O . THR A 1 106 ? -0.418 10.283 1.661 1.00 86.56 106 THR A O 1
ATOM 776 N N . LEU A 1 107 ? -0.557 11.379 3.615 1.00 88.81 107 LEU A N 1
ATOM 777 C CA . LEU A 1 107 ? 0.738 12.050 3.489 1.00 88.81 107 LEU A CA 1
ATOM 778 C C . LEU A 1 107 ? 1.896 11.053 3.405 1.00 88.81 107 LEU A C 1
ATOM 780 O O . LEU A 1 107 ? 2.775 11.224 2.566 1.00 88.81 107 LEU A O 1
ATOM 784 N N . LEU A 1 108 ? 1.879 9.988 4.210 1.00 87.62 108 LEU A N 1
ATOM 785 C CA . LEU A 1 108 ? 2.894 8.934 4.165 1.00 87.62 108 LEU A CA 1
ATOM 786 C C . LEU A 1 108 ? 2.953 8.254 2.789 1.00 87.62 108 LEU A C 1
ATOM 788 O O . LEU A 1 108 ? 4.039 7.988 2.281 1.00 87.62 108 LEU A O 1
ATOM 792 N N . ARG A 1 109 ? 1.800 7.998 2.162 1.00 86.94 109 ARG A N 1
ATOM 793 C CA . ARG A 1 109 ? 1.729 7.401 0.818 1.00 86.94 109 ARG A CA 1
ATOM 794 C C . ARG A 1 109 ? 2.319 8.322 -0.243 1.00 86.94 109 ARG A C 1
ATOM 796 O O . ARG A 1 109 ? 3.132 7.873 -1.046 1.00 86.94 109 ARG A O 1
ATOM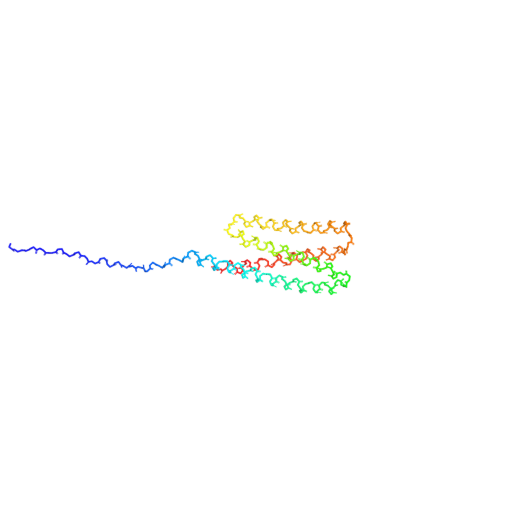 803 N N . PHE A 1 110 ? 1.958 9.606 -0.219 1.00 88.75 110 PHE A N 1
ATOM 804 C CA . PHE A 1 110 ? 2.548 10.594 -1.126 1.00 88.75 110 PHE A CA 1
ATOM 805 C C . PHE A 1 110 ? 4.053 10.733 -0.905 1.00 88.75 110 PHE A C 1
ATOM 807 O O . PHE A 1 110 ? 4.818 10.702 -1.866 1.00 88.75 110 PHE A O 1
ATOM 814 N N . ALA A 1 111 ? 4.485 10.809 0.355 1.00 88.44 111 ALA A N 1
ATOM 815 C CA . ALA A 1 111 ? 5.895 10.856 0.709 1.00 88.44 111 ALA A CA 1
ATOM 816 C C . ALA A 1 111 ? 6.645 9.630 0.178 1.00 88.44 111 ALA A C 1
ATOM 818 O O . ALA A 1 111 ? 7.719 9.786 -0.388 1.00 88.44 111 ALA A O 1
ATOM 819 N N . ALA A 1 112 ? 6.075 8.427 0.278 1.00 87.19 112 ALA A N 1
ATOM 820 C CA . ALA A 1 112 ? 6.694 7.227 -0.268 1.00 87.19 112 ALA A CA 1
ATOM 821 C C . ALA A 1 112 ? 6.886 7.310 -1.788 1.00 87.19 112 ALA A C 1
ATOM 823 O O . ALA A 1 112 ? 7.982 7.041 -2.270 1.00 87.19 112 ALA A O 1
ATOM 824 N N . VAL A 1 113 ? 5.867 7.736 -2.541 1.00 87.38 113 VAL A N 1
ATOM 825 C CA . VAL A 1 113 ? 5.989 7.906 -4.000 1.00 87.38 113 VAL A CA 1
ATOM 826 C C . VAL A 1 113 ? 7.072 8.932 -4.346 1.00 87.38 113 VAL A C 1
ATOM 828 O O . VAL A 1 113 ? 7.910 8.666 -5.207 1.00 87.38 113 VAL A O 1
ATOM 831 N N . LEU A 1 114 ? 7.109 10.069 -3.645 1.00 86.75 114 LEU A N 1
ATOM 832 C CA . LEU A 1 114 ? 8.112 11.115 -3.865 1.00 86.75 114 LEU A CA 1
ATOM 833 C C . LEU A 1 114 ? 9.529 10.656 -3.503 1.00 86.75 114 LEU A C 1
ATOM 835 O O . LEU A 1 114 ? 10.456 10.872 -4.278 1.00 86.75 114 LEU A O 1
ATOM 839 N N . VAL A 1 115 ? 9.704 9.998 -2.355 1.00 88.50 115 VAL A N 1
ATOM 840 C CA . VAL A 1 115 ? 11.003 9.491 -1.890 1.00 88.50 115 VAL A CA 1
ATOM 841 C C . VAL A 1 115 ? 11.531 8.427 -2.841 1.00 88.50 115 VAL A C 1
ATOM 843 O O . VAL A 1 115 ? 12.693 8.502 -3.230 1.00 88.50 115 VAL A O 1
ATOM 846 N N . PHE A 1 116 ? 10.698 7.471 -3.259 1.00 82.00 116 PHE A N 1
ATOM 847 C CA . PHE A 1 116 ? 11.121 6.451 -4.217 1.00 82.00 116 PHE A CA 1
ATOM 848 C C . PHE A 1 116 ? 11.405 7.051 -5.592 1.00 82.00 116 PHE A C 1
ATOM 850 O O . PHE A 1 116 ? 12.404 6.678 -6.199 1.00 82.00 116 PHE A O 1
ATOM 857 N N . GLY A 1 117 ? 10.607 8.016 -6.057 1.00 80.44 117 GLY A N 1
ATOM 858 C CA . GLY A 1 117 ? 10.872 8.735 -7.306 1.00 80.44 117 GLY A CA 1
ATOM 859 C C . GLY A 1 117 ? 12.199 9.490 -7.276 1.00 80.44 117 GLY A C 1
ATOM 860 O O . GLY A 1 117 ? 13.012 9.350 -8.188 1.00 80.44 117 GLY A O 1
ATOM 861 N N . PHE A 1 118 ? 12.460 10.224 -6.195 1.00 83.44 118 PHE A N 1
ATOM 862 C CA . PHE A 1 118 ? 13.712 10.951 -6.006 1.00 83.44 118 PHE A CA 1
ATOM 863 C C . PHE A 1 118 ? 14.915 10.012 -5.865 1.00 83.44 118 PHE A C 1
ATOM 865 O O . PHE A 1 118 ? 15.945 10.223 -6.504 1.00 83.44 118 PHE A O 1
ATOM 872 N N . TRP A 1 119 ? 14.788 8.952 -5.062 1.00 85.62 119 TRP A N 1
ATOM 873 C CA . TRP A 1 119 ? 15.835 7.946 -4.898 1.00 85.62 119 TRP A CA 1
ATOM 874 C C . TRP A 1 119 ? 16.196 7.303 -6.237 1.00 85.62 119 TRP A C 1
ATOM 876 O O . TRP A 1 119 ? 17.377 7.160 -6.549 1.00 85.62 119 TRP A O 1
ATOM 886 N N . LEU A 1 120 ? 15.200 6.993 -7.069 1.00 80.00 120 LEU A N 1
ATOM 887 C CA . LEU A 1 120 ? 15.441 6.401 -8.377 1.00 80.00 120 LEU A CA 1
ATOM 888 C C . LEU A 1 120 ? 16.123 7.350 -9.355 1.00 80.00 120 LEU A C 1
ATOM 890 O O . LEU A 1 120 ? 17.036 6.927 -10.061 1.00 80.00 120 LEU A O 1
ATOM 894 N N . ALA A 1 121 ? 15.726 8.626 -9.355 1.00 73.31 121 ALA A N 1
ATOM 895 C CA . ALA A 1 121 ? 16.384 9.663 -10.146 1.00 73.31 121 ALA A CA 1
ATOM 896 C C . ALA A 1 121 ? 17.874 9.807 -9.785 1.00 73.31 121 ALA A C 1
ATOM 898 O O . ALA A 1 121 ? 18.683 10.192 -10.624 1.00 73.31 121 ALA A O 1
ATOM 899 N N . ARG A 1 122 ? 18.242 9.471 -8.542 1.00 81.50 122 ARG A N 1
ATOM 900 C CA . ARG A 1 122 ? 19.617 9.525 -8.028 1.00 81.50 122 ARG A CA 1
ATOM 901 C C . ARG A 1 122 ? 20.406 8.229 -8.226 1.00 81.50 122 ARG A C 1
ATOM 903 O O . ARG A 1 122 ? 21.611 8.301 -8.430 1.00 81.50 122 ARG A O 1
ATOM 910 N N . ALA A 1 123 ? 19.760 7.070 -8.106 1.00 79.25 123 ALA A N 1
ATOM 911 C CA . ALA A 1 123 ? 20.434 5.772 -8.049 1.00 79.25 123 ALA A CA 1
ATOM 912 C C . ALA A 1 123 ? 20.432 5.007 -9.384 1.00 79.25 123 ALA A C 1
ATOM 914 O O . ALA A 1 123 ? 21.325 4.194 -9.606 1.00 79.25 123 ALA A O 1
ATOM 915 N N . GLY A 1 124 ? 19.437 5.217 -10.258 1.00 73.38 124 GLY A N 1
ATOM 916 C CA . GLY A 1 124 ? 19.354 4.570 -11.578 1.00 73.38 124 GLY A CA 1
ATOM 917 C C . GLY A 1 124 ? 19.263 3.035 -11.563 1.00 73.38 124 GLY A C 1
ATOM 918 O O . GLY A 1 124 ? 19.488 2.396 -12.586 1.00 73.38 124 GLY A O 1
ATOM 919 N N . THR A 1 125 ? 18.959 2.420 -10.417 1.00 79.06 125 THR A N 1
ATOM 920 C CA . THR A 1 125 ? 19.085 0.964 -10.209 1.00 79.06 125 THR A CA 1
ATOM 921 C C . THR A 1 125 ? 17.910 0.140 -10.733 1.00 79.06 125 THR A C 1
ATOM 923 O O . THR A 1 125 ? 18.055 -1.069 -10.914 1.00 79.06 125 THR A O 1
ATOM 926 N N . LEU A 1 126 ? 16.741 0.753 -10.954 1.00 83.88 126 LEU A N 1
ATOM 927 C CA . LEU A 1 126 ? 15.542 0.090 -11.474 1.00 83.88 126 LEU A CA 1
ATOM 928 C C . LEU A 1 126 ? 14.826 0.977 -12.506 1.00 83.88 126 LEU A C 1
ATOM 930 O O . LEU A 1 126 ? 14.902 2.204 -12.410 1.00 83.88 126 LEU A O 1
ATOM 934 N N . PRO A 1 127 ? 14.075 0.377 -13.450 1.00 85.88 127 PRO A N 1
ATOM 935 C CA . PRO A 1 127 ? 13.219 1.111 -14.376 1.00 85.88 127 PRO A CA 1
ATOM 936 C C . PRO A 1 127 ? 12.207 2.023 -13.644 1.00 85.88 127 PRO A C 1
ATOM 938 O O . PRO A 1 127 ? 11.398 1.516 -12.859 1.00 85.88 127 PRO A O 1
ATOM 941 N N . PRO A 1 128 ? 12.187 3.347 -13.910 1.00 86.12 128 PRO A N 1
ATOM 942 C CA . PRO A 1 128 ? 11.336 4.288 -13.178 1.00 86.12 128 PRO A CA 1
ATOM 943 C C . PRO A 1 128 ? 9.847 4.123 -13.396 1.00 86.12 128 PRO A C 1
ATOM 945 O O . PRO A 1 128 ? 9.086 4.102 -12.428 1.00 86.12 128 PRO A O 1
ATOM 948 N N . ALA A 1 129 ? 9.431 3.977 -14.651 1.00 89.00 129 ALA A N 1
ATOM 949 C CA . ALA A 1 129 ? 8.017 3.879 -14.977 1.00 89.00 129 ALA A CA 1
ATOM 950 C C . ALA A 1 129 ? 7.352 2.640 -14.332 1.00 89.00 129 ALA A C 1
ATOM 952 O O . ALA A 1 129 ? 6.345 2.819 -13.646 1.00 89.00 129 ALA A O 1
ATOM 953 N N . PRO A 1 130 ? 7.916 1.415 -14.421 1.00 90.12 130 PRO A N 1
ATOM 954 C CA . PRO A 1 130 ? 7.341 0.241 -13.760 1.00 90.12 130 PRO A CA 1
ATOM 955 C C . PRO A 1 130 ? 7.335 0.324 -12.230 1.00 90.12 130 PRO A C 1
ATOM 957 O O . PRO A 1 130 ? 6.363 -0.096 -11.603 1.00 90.12 130 PRO A O 1
ATOM 960 N N . LEU A 1 131 ? 8.385 0.877 -11.609 1.00 89.94 131 LEU A N 1
ATOM 961 C CA . LEU A 1 131 ? 8.456 1.009 -10.150 1.00 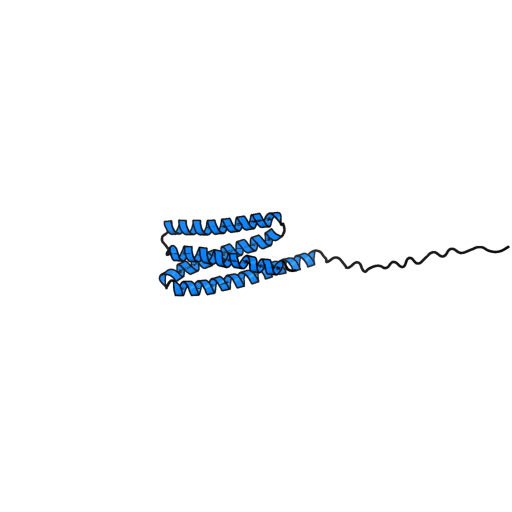89.94 131 LEU A CA 1
ATOM 962 C C . LEU A 1 131 ? 7.397 1.988 -9.634 1.00 89.94 131 LEU A C 1
ATOM 964 O O . LEU A 1 131 ? 6.618 1.651 -8.748 1.00 89.94 131 LEU A O 1
ATOM 968 N N . LEU A 1 132 ? 7.366 3.204 -10.182 1.00 89.94 132 LEU A N 1
ATOM 969 C CA . LEU A 1 132 ? 6.455 4.247 -9.713 1.00 89.94 132 LEU A CA 1
ATOM 970 C C . LEU A 1 132 ? 5.008 3.922 -10.075 1.00 89.94 132 LEU A C 1
ATOM 972 O O . LEU A 1 132 ? 4.119 4.123 -9.250 1.00 89.94 132 LEU A O 1
ATOM 976 N N . GLY A 1 133 ? 4.784 3.368 -11.269 1.00 91.44 133 GLY A N 1
ATOM 977 C CA . GLY A 1 133 ? 3.471 2.915 -11.712 1.00 91.44 133 GLY A CA 1
ATOM 978 C C . GLY A 1 133 ? 2.916 1.801 -10.828 1.00 91.44 133 GLY A C 1
ATOM 979 O O . GLY A 1 133 ? 1.782 1.906 -10.366 1.00 91.44 133 GLY A O 1
ATOM 980 N N . SER A 1 134 ? 3.715 0.772 -10.525 1.00 91.25 134 SER A N 1
ATOM 981 C CA . SER A 1 134 ? 3.286 -0.298 -9.613 1.00 91.25 134 SER A CA 1
ATOM 982 C C . SER A 1 134 ? 3.080 0.219 -8.190 1.00 91.25 134 SER A C 1
ATOM 984 O O . SER A 1 134 ? 2.036 -0.051 -7.606 1.00 91.25 134 SER A O 1
ATOM 986 N N . LEU A 1 135 ? 4.004 1.016 -7.643 1.00 90.44 135 LEU A N 1
ATOM 987 C CA . LEU A 1 135 ? 3.873 1.596 -6.305 1.00 90.44 135 LEU A CA 1
ATOM 988 C C . LEU A 1 135 ? 2.579 2.413 -6.173 1.00 90.44 135 LEU A C 1
ATOM 990 O O . LEU A 1 135 ? 1.788 2.164 -5.265 1.00 90.44 135 LEU A O 1
ATOM 994 N N . ALA A 1 136 ? 2.334 3.353 -7.091 1.00 92.25 136 ALA A N 1
ATOM 995 C CA . ALA A 1 136 ? 1.123 4.170 -7.088 1.00 92.25 136 ALA A CA 1
ATOM 996 C C . ALA A 1 136 ? -0.140 3.321 -7.300 1.00 92.25 136 ALA A C 1
ATOM 998 O O . ALA A 1 136 ? -1.118 3.480 -6.568 1.00 92.25 136 ALA A O 1
ATOM 999 N N . GLY A 1 137 ? -0.102 2.385 -8.253 1.00 92.81 137 GLY A N 1
ATOM 1000 C CA . GLY A 1 137 ? -1.214 1.488 -8.556 1.00 92.81 137 GLY A CA 1
ATOM 1001 C C . GLY A 1 137 ? -1.604 0.607 -7.369 1.00 92.81 137 GLY A C 1
ATOM 1002 O O . GLY A 1 137 ? -2.780 0.544 -7.015 1.00 92.81 137 GLY A O 1
ATOM 1003 N N . PHE A 1 138 ? -0.634 -0.018 -6.696 1.00 93.88 138 PHE A N 1
ATOM 1004 C CA . PHE A 1 138 ? -0.895 -0.838 -5.512 1.00 93.88 138 PHE A CA 1
ATOM 1005 C C . PHE A 1 138 ? -1.337 -0.006 -4.317 1.00 93.88 138 PHE A C 1
ATOM 1007 O O . PHE A 1 138 ? -2.284 -0.400 -3.642 1.00 93.88 138 PHE A O 1
ATOM 1014 N N . LEU A 1 139 ? -0.714 1.150 -4.062 1.00 90.69 139 LEU A N 1
ATOM 1015 C CA . LEU A 1 139 ? -1.171 2.055 -3.005 1.00 90.69 139 LEU A CA 1
ATOM 1016 C C . LEU A 1 139 ? -2.639 2.438 -3.208 1.00 90.69 139 LEU A C 1
ATOM 1018 O O . LEU A 1 139 ? -3.416 2.402 -2.258 1.00 90.69 139 LEU A O 1
ATOM 1022 N N . PHE A 1 140 ? -3.033 2.742 -4.444 1.00 91.75 140 PHE A N 1
ATOM 1023 C CA . PHE A 1 140 ? -4.413 3.068 -4.778 1.00 91.75 140 PHE A CA 1
ATOM 1024 C C . PHE A 1 140 ? -5.356 1.864 -4.642 1.00 91.75 140 PHE A C 1
ATOM 1026 O O . PHE A 1 140 ? -6.382 1.958 -3.968 1.00 91.75 140 PHE A O 1
ATOM 1033 N N . ALA A 1 141 ? -5.000 0.713 -5.218 1.00 91.19 141 ALA A N 1
ATOM 1034 C CA . ALA A 1 141 ? -5.809 -0.503 -5.140 1.00 91.19 141 ALA A CA 1
ATOM 1035 C C . ALA A 1 141 ? -6.038 -0.947 -3.685 1.00 91.19 141 ALA A C 1
ATOM 1037 O O . ALA A 1 141 ? -7.149 -1.308 -3.295 1.00 91.19 141 ALA A O 1
ATOM 1038 N N . LEU A 1 142 ? -4.999 -0.868 -2.854 1.00 88.75 142 LEU A N 1
ATOM 1039 C CA . LEU A 1 142 ? -5.082 -1.207 -1.440 1.00 88.75 142 LEU A CA 1
ATOM 1040 C C . LEU A 1 142 ? -5.840 -0.158 -0.615 1.00 88.75 142 LEU A C 1
ATOM 1042 O O . LEU A 1 142 ? -6.522 -0.524 0.346 1.00 88.75 142 LEU A O 1
ATOM 1046 N N . LEU A 1 143 ? -5.771 1.119 -0.998 1.00 87.62 143 LEU A N 1
ATOM 1047 C CA . LEU A 1 143 ? -6.581 2.177 -0.398 1.00 87.62 143 LEU A CA 1
ATOM 1048 C C . LEU A 1 143 ? -8.073 1.949 -0.672 1.00 87.62 143 LEU A C 1
ATOM 1050 O O . LEU A 1 143 ? -8.881 2.096 0.239 1.00 87.62 143 LEU A O 1
ATOM 1054 N N . LEU A 1 144 ? -8.443 1.520 -1.885 1.00 87.94 144 LEU A N 1
ATOM 1055 C CA . LEU A 1 144 ? -9.825 1.150 -2.222 1.00 87.94 144 LEU A CA 1
ATOM 1056 C C . LEU A 1 144 ? -10.331 -0.062 -1.428 1.00 87.94 144 LEU A C 1
ATOM 1058 O O . LEU A 1 144 ? -11.535 -0.195 -1.201 1.00 87.94 144 LEU A O 1
ATOM 1062 N N . LEU A 1 145 ? -9.428 -0.925 -0.960 1.00 86.81 145 LEU A N 1
ATOM 1063 C CA . LEU A 1 145 ? -9.781 -2.059 -0.113 1.00 86.81 145 LEU A CA 1
ATOM 1064 C C . LEU A 1 145 ? -10.166 -1.624 1.314 1.00 86.81 145 LEU A C 1
ATOM 1066 O O . LEU A 1 145 ? -11.024 -2.251 1.934 1.00 86.81 145 LEU A O 1
ATOM 1070 N N . GLU A 1 146 ? -9.582 -0.543 1.843 1.00 83.69 146 GLU A N 1
ATOM 1071 C CA . GLU A 1 146 ? -9.884 -0.040 3.193 1.00 83.69 146 GLU A CA 1
ATOM 1072 C C . GLU A 1 146 ? -11.383 0.218 3.457 1.00 83.69 146 GLU A C 1
ATOM 1074 O O . GLU A 1 146 ? -11.909 -0.341 4.429 1.00 83.69 146 GLU A O 1
ATOM 1079 N N . PRO A 1 147 ? -12.123 1.008 2.645 1.00 80.00 147 PRO A N 1
ATOM 1080 C CA . PRO A 1 147 ? -13.530 1.304 2.908 1.00 80.00 147 PRO A CA 1
ATOM 1081 C C . PRO A 1 147 ? -14.414 0.054 2.884 1.00 80.00 147 PRO A C 1
ATOM 1083 O O . PRO A 1 147 ? -15.416 0.014 3.598 1.00 80.00 147 PRO A O 1
ATOM 1086 N N . VAL A 1 148 ? -14.043 -0.989 2.133 1.00 83.31 148 VAL A N 1
ATOM 1087 C CA . VAL A 1 148 ? -14.761 -2.276 2.130 1.00 83.31 148 VAL A CA 1
ATOM 1088 C C . VAL A 1 148 ? -14.688 -2.934 3.510 1.00 83.31 148 VAL A C 1
ATOM 1090 O O . VAL A 1 148 ? -15.695 -3.431 4.020 1.00 83.31 148 VAL A O 1
ATOM 1093 N N . PHE A 1 149 ? -13.520 -2.889 4.154 1.00 78.25 149 PHE A N 1
ATOM 1094 C CA . PHE A 1 149 ? -13.328 -3.426 5.502 1.00 78.25 149 PHE A CA 1
ATOM 1095 C C . PHE A 1 149 ? -13.977 -2.564 6.588 1.00 78.25 149 PHE A C 1
ATOM 1097 O O . PHE A 1 149 ? -14.490 -3.113 7.566 1.00 78.25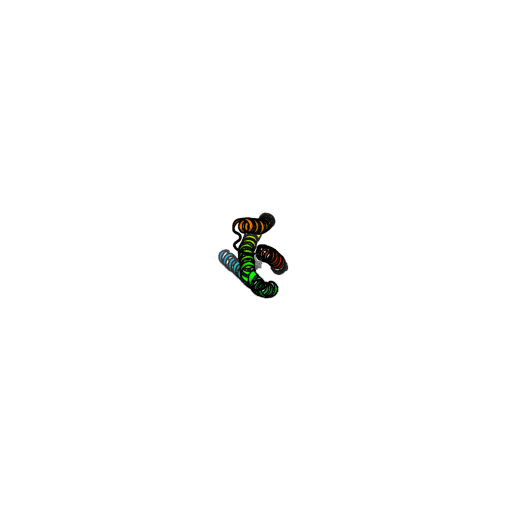 149 PHE A O 1
ATOM 1104 N N . PHE A 1 150 ? -13.991 -1.237 6.428 1.00 73.75 150 PHE A N 1
ATOM 1105 C CA . PHE A 1 150 ? -14.693 -0.348 7.359 1.00 73.75 150 PHE A CA 1
ATOM 1106 C C . PHE A 1 150 ? -16.216 -0.484 7.260 1.00 73.75 150 PHE A C 1
ATOM 1108 O O . PHE A 1 150 ? -16.881 -0.581 8.290 1.00 73.75 150 PHE A O 1
ATOM 1115 N N . ARG A 1 151 ? -16.778 -0.580 6.047 1.00 70.81 151 ARG A N 1
ATOM 1116 C CA . ARG A 1 151 ? -18.231 -0.710 5.835 1.00 70.81 151 ARG A CA 1
ATOM 1117 C C . ARG A 1 151 ? -18.797 -1.998 6.433 1.00 70.81 151 ARG A C 1
ATOM 1119 O O . ARG A 1 151 ? -19.869 -1.968 7.019 1.00 70.81 151 ARG A O 1
ATOM 1126 N N . ARG A 1 152 ? -18.048 -3.106 6.384 1.00 63.12 152 ARG A N 1
ATOM 1127 C CA . ARG A 1 152 ? -18.434 -4.371 7.040 1.00 63.12 152 ARG A CA 1
ATOM 1128 C C . ARG A 1 152 ? -18.449 -4.311 8.576 1.00 63.12 152 ARG A C 1
ATOM 1130 O O . ARG A 1 152 ? -18.957 -5.240 9.187 1.00 63.12 152 ARG A O 1
ATOM 1137 N N . ARG A 1 153 ? -17.886 -3.269 9.204 1.00 62.31 153 ARG A N 1
ATOM 1138 C CA . ARG A 1 153 ? -17.896 -3.083 10.671 1.00 62.31 153 ARG A CA 1
ATOM 1139 C C . ARG A 1 153 ? -18.888 -2.041 11.182 1.00 62.31 153 ARG A C 1
ATOM 1141 O O . ARG A 1 153 ? -19.151 -2.039 12.373 1.00 62.31 153 ARG A O 1
ATOM 1148 N N . GLY A 1 154 ? -19.369 -1.137 10.329 1.00 52.25 154 GLY A N 1
ATOM 1149 C CA . GLY A 1 154 ? -20.289 -0.060 10.721 1.00 52.25 154 GLY A CA 1
ATOM 1150 C C . GLY A 1 154 ? -21.776 -0.410 10.612 1.00 52.25 154 GLY A C 1
ATOM 1151 O O . GLY A 1 154 ? -22.599 0.475 10.802 1.00 52.25 154 GLY A O 1
ATOM 1152 N N . GLY A 1 155 ? -22.109 -1.651 10.242 1.00 40.25 155 GLY A N 1
ATOM 1153 C CA . GLY A 1 155 ? -23.483 -2.155 10.113 1.00 40.25 155 GLY A CA 1
ATOM 1154 C C . GLY A 1 155 ? -23.918 -3.104 11.237 1.00 40.25 155 GLY A C 1
ATOM 1155 O O . GLY A 1 155 ? -24.876 -3.844 11.040 1.00 40.25 155 GLY A O 1
ATOM 1156 N N . GLU A 1 156 ? -23.197 -3.115 12.361 1.00 39.19 156 GLU A N 1
ATOM 1157 C CA . GLU A 1 156 ? -23.641 -3.700 13.640 1.00 39.19 156 GLU A CA 1
ATOM 1158 C C . GLU A 1 156 ? -24.070 -2.576 14.588 1.00 39.19 156 GLU A C 1
ATOM 1160 O O . GLU A 1 156 ? -24.979 -2.820 15.410 1.00 39.19 156 GLU A O 1
#

Radius of gyration: 28.79 Å; chains: 1; bounding box: 87×25×94 Å

Secondary structure (DSSP, 8-state):
---------------------PPPHHHHHHHHHHHHHHHHHHHHHHHHHHHHHHHHHHHHHH-TTTHHHHHHHHHHHHHHHHHHHHHHHHHTTSHHHHHHHHHHHHHHHHHHHHHHHHHHHHH--S-HHHHHHHHHHHHHHHHHHHHHHHHTTTT-

pLDDT: mean 80.27, std 14.04, range [39.19, 96.94]

Sequence (156 aa):
MGDAATRRHGDTASERTPHAASPRPRVAASRRAGRVFRALGAYAATAGAVVLLGGALLGELLGPGSVRAVWWGAGVAYAIQLVAFGALLFAARRQQSFLLVWIAGTLLRFAAVLVFGFWLARAGTLPPAPLLGSLAGFLFALLLLEPVFFRRRGGE

Foldseek 3Di:
DDDDDDDDDDDPPPPPPPPPPDPDVVVVVVVLVVVLVVLLVVLLVVLVVCLVVVLVVLPVVVDVQLSVLLNLLSVVLSVLLSVLLSQLSVQVVDPVSNVVSVVVSVVVLVVVLVVVLVVCVVPVPGDNCSNSVNNVVSNVVSVVVVVVSVVVVVPD